Protein AF-A0A3M7QAX9-F1 (afdb_monomer)

Radius of gyration: 22.6 Å; Cα contacts (8 Å, |Δi|>4): 67; chains: 1; bounding box: 69×32×38 Å

Mean predicted aligned error: 15.43 Å

Structure (mmCIF, N/CA/C/O backbone):
data_AF-A0A3M7QAX9-F1
#
_entry.id   AF-A0A3M7QAX9-F1
#
loop_
_atom_site.group_PDB
_atom_site.id
_atom_site.type_symbol
_atom_site.label_atom_id
_atom_site.label_alt_id
_atom_site.label_comp_id
_atom_site.label_asym_id
_atom_site.label_entity_id
_atom_site.label_seq_id
_atom_site.pdbx_PDB_ins_code
_atom_site.Cartn_x
_atom_site.Cartn_y
_atom_site.Cartn_z
_atom_site.occupancy
_atom_site.B_iso_or_equiv
_atom_site.auth_seq_id
_atom_site.auth_comp_id
_atom_site.auth_asym_id
_atom_site.auth_atom_id
_atom_site.pdbx_PDB_model_num
ATOM 1 N N . MET A 1 1 ? -11.252 3.382 -19.605 1.00 33.38 1 MET A N 1
ATOM 2 C CA . MET A 1 1 ? -11.171 3.122 -18.150 1.00 33.38 1 MET A CA 1
ATOM 3 C C . MET A 1 1 ? -10.195 4.119 -17.546 1.00 33.38 1 MET A C 1
ATOM 5 O O . MET A 1 1 ? -9.061 4.135 -18.009 1.00 33.38 1 MET A O 1
ATOM 9 N N . PRO A 1 2 ? -10.598 4.976 -16.593 1.00 27.67 2 PRO A N 1
ATOM 10 C CA . PRO A 1 2 ? -9.647 5.837 -15.905 1.00 27.67 2 PRO A CA 1
ATOM 11 C C . PRO A 1 2 ? -8.767 4.979 -14.992 1.00 27.67 2 PRO A C 1
ATOM 13 O O . PRO A 1 2 ? -9.261 4.243 -14.140 1.00 27.67 2 PRO A O 1
ATOM 16 N N . ILE A 1 3 ? -7.462 5.052 -15.219 1.00 36.66 3 ILE A N 1
ATOM 17 C CA . ILE A 1 3 ? -6.449 4.387 -14.409 1.00 36.66 3 ILE A CA 1
ATOM 18 C C . ILE A 1 3 ? -6.124 5.318 -13.244 1.00 36.66 3 ILE A C 1
ATOM 20 O O . ILE A 1 3 ? -5.761 6.474 -13.451 1.00 36.66 3 ILE A O 1
ATOM 24 N N . ILE A 1 4 ? -6.277 4.826 -12.019 1.00 38.34 4 ILE A N 1
ATOM 25 C CA . ILE A 1 4 ? -5.957 5.583 -10.814 1.00 38.34 4 ILE A CA 1
ATOM 26 C C . ILE A 1 4 ? -4.721 4.955 -10.184 1.00 38.34 4 ILE A C 1
ATOM 28 O O . ILE A 1 4 ? -4.756 3.807 -9.749 1.00 38.34 4 ILE A O 1
ATOM 32 N N . ASN A 1 5 ? -3.648 5.741 -10.113 1.00 36.94 5 ASN A N 1
ATOM 33 C CA . ASN A 1 5 ? -2.417 5.350 -9.441 1.00 36.94 5 ASN A CA 1
ATOM 34 C C . ASN A 1 5 ? -2.560 5.582 -7.938 1.00 36.94 5 ASN A C 1
ATOM 36 O O . ASN A 1 5 ? -2.631 6.729 -7.489 1.00 36.94 5 ASN A O 1
ATOM 40 N N . PHE A 1 6 ? -2.553 4.506 -7.157 1.00 43.88 6 PHE A N 1
ATOM 41 C CA . PHE A 1 6 ? -2.341 4.597 -5.719 1.00 43.88 6 PHE A CA 1
ATOM 42 C C . PHE A 1 6 ? -0.832 4.584 -5.465 1.00 43.88 6 PHE A C 1
ATOM 44 O O . PHE A 1 6 ? -0.158 3.591 -5.734 1.00 43.88 6 PHE A O 1
ATOM 51 N N . LEU A 1 7 ? -0.298 5.708 -4.982 1.00 41.31 7 LEU A N 1
ATOM 52 C CA . LEU A 1 7 ? 1.079 5.791 -4.500 1.00 41.31 7 LEU A CA 1
ATOM 53 C C . LEU A 1 7 ? 1.072 5.417 -3.018 1.00 41.31 7 LEU A C 1
ATOM 55 O O . LEU A 1 7 ? 0.764 6.249 -2.167 1.00 41.31 7 LEU A O 1
ATOM 59 N N . ALA A 1 8 ? 1.374 4.158 -2.710 1.00 41.25 8 ALA A N 1
ATOM 60 C CA . ALA A 1 8 ? 1.679 3.767 -1.343 1.00 41.25 8 ALA A CA 1
ATOM 61 C C . ALA A 1 8 ? 3.080 4.296 -0.998 1.00 41.25 8 ALA A C 1
ATOM 63 O O . ALA A 1 8 ? 4.049 4.002 -1.700 1.00 41.25 8 ALA A O 1
ATOM 64 N N . HIS A 1 9 ? 3.185 5.105 0.058 1.00 40.00 9 HIS A N 1
ATOM 65 C CA . HIS A 1 9 ? 4.439 5.704 0.517 1.00 40.00 9 HIS A CA 1
ATOM 66 C C . HIS A 1 9 ? 5.297 4.635 1.224 1.00 40.00 9 HIS A C 1
ATOM 68 O O . HIS A 1 9 ? 5.437 4.637 2.441 1.00 40.00 9 HIS A O 1
ATOM 74 N N . ASN A 1 10 ? 5.831 3.678 0.467 1.00 44.81 10 ASN A N 1
ATOM 75 C CA . ASN A 1 10 ? 6.829 2.729 0.959 1.00 44.81 10 ASN A CA 1
ATOM 76 C C . ASN A 1 10 ? 8.229 3.245 0.609 1.00 44.81 10 ASN A C 1
ATOM 78 O O . ASN A 1 10 ? 8.405 3.881 -0.433 1.00 44.81 10 ASN A O 1
ATOM 82 N N . SER A 1 11 ? 9.218 2.991 1.469 1.00 44.06 11 SER A N 1
ATOM 83 C CA . SER A 1 11 ? 10.608 3.347 1.180 1.00 44.06 11 SER A CA 1
ATOM 84 C C . SER A 1 11 ? 11.073 2.658 -0.109 1.00 44.06 11 SER A C 1
ATOM 86 O O . SER A 1 11 ? 10.811 1.474 -0.332 1.00 44.06 11 SER A O 1
ATOM 88 N N . SER A 1 12 ? 11.747 3.421 -0.973 1.00 47.62 12 SER A N 1
ATOM 89 C CA . SER A 1 12 ? 12.282 2.992 -2.277 1.00 47.62 12 SER A CA 1
ATOM 90 C C . SER A 1 12 ? 13.109 1.709 -2.209 1.00 47.62 12 SER A C 1
ATOM 92 O O . SER A 1 12 ? 13.138 0.931 -3.162 1.00 47.62 12 SER A O 1
ATOM 94 N N . ASP A 1 13 ? 13.742 1.478 -1.063 1.00 46.88 13 ASP A N 1
ATOM 95 C CA . ASP A 1 13 ? 14.743 0.434 -0.864 1.00 46.88 13 ASP A CA 1
ATOM 96 C C . ASP A 1 13 ? 14.137 -0.975 -0.857 1.00 46.88 13 ASP A C 1
ATOM 98 O O . ASP A 1 13 ? 14.842 -1.954 -1.084 1.00 46.88 13 ASP A O 1
ATOM 102 N N . GLN A 1 14 ? 12.820 -1.099 -0.663 1.00 51.69 14 GLN A N 1
ATOM 103 C CA . GLN A 1 14 ? 12.137 -2.396 -0.659 1.00 51.69 14 GLN A CA 1
ATOM 104 C C . GLN A 1 14 ? 11.798 -2.926 -2.063 1.00 51.69 14 GLN A C 1
ATOM 106 O O . GLN A 1 14 ? 11.466 -4.101 -2.196 1.00 51.69 14 GLN A O 1
ATOM 111 N N . PHE A 1 15 ? 11.875 -2.096 -3.111 1.00 49.41 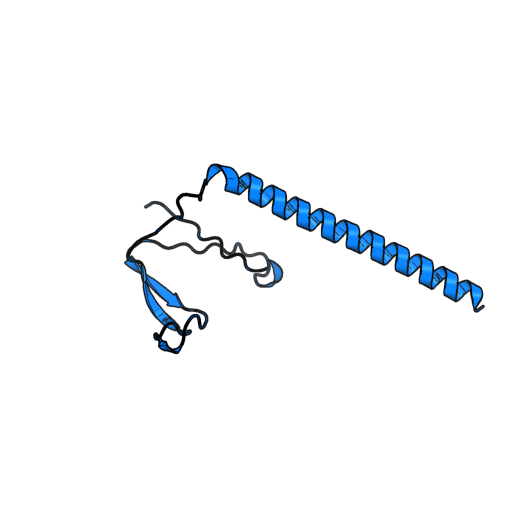15 PHE A N 1
ATOM 112 C CA . PHE A 1 15 ? 11.347 -2.437 -4.444 1.00 49.41 15 PHE A CA 1
ATOM 113 C C . PHE A 1 15 ? 12.409 -2.595 -5.541 1.00 49.41 15 PHE A C 1
ATOM 115 O O . PHE A 1 15 ? 12.045 -2.764 -6.703 1.00 49.41 15 PHE A O 1
ATOM 122 N N . ALA A 1 16 ? 13.705 -2.565 -5.200 1.00 49.97 16 ALA A N 1
ATOM 123 C CA . ALA A 1 16 ? 14.815 -2.860 -6.121 1.00 49.97 16 ALA A CA 1
ATOM 124 C C . ALA A 1 16 ? 14.734 -2.139 -7.492 1.00 49.97 16 ALA A C 1
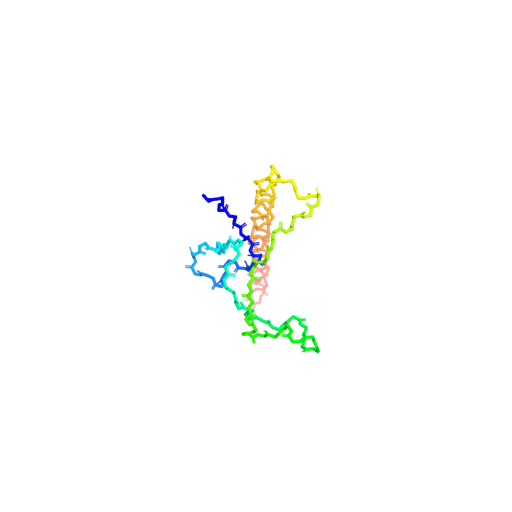ATOM 126 O O . ALA A 1 16 ? 15.093 -2.702 -8.524 1.00 49.97 16 ALA A O 1
ATOM 127 N N . GLY A 1 17 ? 14.239 -0.895 -7.519 1.00 46.12 17 GLY A N 1
ATOM 128 C CA . GLY A 1 17 ? 14.115 -0.096 -8.747 1.00 46.12 17 GLY A CA 1
ATOM 129 C C . GLY A 1 17 ? 12.796 -0.245 -9.521 1.00 46.12 17 GLY A C 1
ATOM 130 O O . GLY A 1 17 ? 12.654 0.361 -10.581 1.00 46.12 17 GLY A O 1
ATOM 131 N N . LEU A 1 18 ? 11.809 -0.991 -9.012 1.00 48.44 18 LEU A N 1
ATOM 132 C CA . LEU A 1 18 ? 10.464 -1.060 -9.596 1.00 48.44 18 LEU A CA 1
ATOM 133 C C . LEU A 1 18 ? 9.568 0.079 -9.088 1.00 48.44 18 LEU A C 1
ATOM 135 O O . LEU A 1 18 ? 9.581 0.431 -7.907 1.00 48.44 18 LEU A O 1
ATOM 139 N N . SER A 1 19 ? 8.743 0.650 -9.973 1.00 52.88 19 SER A N 1
ATOM 140 C CA . SER A 1 19 ? 7.769 1.668 -9.572 1.00 52.88 19 SER A CA 1
ATOM 141 C C . SER A 1 19 ? 6.670 1.034 -8.717 1.00 52.88 19 SER A C 1
ATOM 143 O O . SER A 1 19 ? 5.916 0.197 -9.214 1.00 52.88 19 SER A O 1
ATOM 145 N N . ASN A 1 20 ? 6.535 1.467 -7.461 1.00 60.44 20 ASN A N 1
ATOM 146 C CA . ASN A 1 20 ? 5.461 1.033 -6.566 1.00 60.44 20 ASN A CA 1
ATOM 147 C C . ASN A 1 20 ? 4.129 1.707 -6.939 1.00 60.44 20 ASN A C 1
ATOM 149 O O . ASN A 1 20 ? 3.653 2.622 -6.266 1.00 60.44 20 ASN A O 1
ATOM 153 N N . SER A 1 21 ? 3.578 1.308 -8.083 1.00 63.69 21 SER A N 1
ATOM 154 C CA . SER A 1 21 ? 2.282 1.769 -8.568 1.00 63.69 21 SER A CA 1
ATOM 155 C C . SER A 1 21 ? 1.285 0.631 -8.447 1.00 63.69 21 SER A C 1
ATOM 157 O O . SER A 1 21 ? 1.435 -0.407 -9.089 1.00 63.69 21 SER A O 1
ATOM 159 N N . VAL A 1 22 ? 0.254 0.835 -7.631 1.00 70.19 22 VAL A N 1
ATOM 160 C CA . VAL A 1 22 ? -0.882 -0.083 -7.563 1.00 70.19 22 VAL A CA 1
ATOM 161 C C . VAL A 1 22 ? -1.985 0.466 -8.453 1.00 70.19 22 VAL A C 1
ATOM 163 O O . VAL A 1 22 ? -2.489 1.572 -8.238 1.00 70.19 22 VAL A O 1
ATOM 166 N N . TYR A 1 23 ? -2.344 -0.326 -9.457 1.00 73.69 23 TYR A N 1
ATOM 167 C CA . TYR A 1 23 ? -3.446 -0.052 -10.365 1.00 73.69 23 TYR A CA 1
ATOM 168 C C . TYR A 1 23 ? -4.669 -0.838 -9.917 1.00 73.69 23 TYR A C 1
ATOM 170 O O . TYR A 1 23 ? -4.624 -2.066 -9.826 1.00 73.69 23 TYR A O 1
ATOM 178 N N . CYS A 1 24 ? -5.776 -0.152 -9.656 1.00 77.44 24 CYS A N 1
ATOM 179 C CA . CYS A 1 24 ? -7.034 -0.823 -9.364 1.00 77.44 24 CYS A CA 1
ATOM 180 C C . CYS A 1 24 ? -8.237 -0.028 -9.875 1.00 77.44 24 CYS A C 1
ATOM 182 O O . CYS A 1 24 ? -8.156 1.170 -10.155 1.00 77.44 24 CYS A O 1
ATOM 184 N N . SER A 1 25 ? -9.355 -0.731 -10.032 1.00 81.81 25 SER A N 1
ATOM 185 C CA . SER A 1 25 ? -10.620 -0.179 -10.504 1.00 81.81 25 SER A CA 1
ATOM 186 C C . SER A 1 25 ? -11.761 -0.591 -9.583 1.00 81.81 25 SER A C 1
ATOM 188 O O . SER A 1 25 ? -11.654 -1.557 -8.825 1.00 81.81 25 SER A O 1
ATOM 190 N N . ILE A 1 26 ? -12.887 0.112 -9.683 1.00 88.12 26 ILE A N 1
ATOM 191 C CA . ILE A 1 26 ? -14.134 -0.334 -9.058 1.00 88.12 26 ILE A CA 1
ATOM 192 C C . ILE A 1 26 ? -14.440 -1.760 -9.547 1.00 88.12 26 ILE A C 1
ATOM 194 O O . ILE A 1 26 ? -14.239 -2.084 -10.717 1.00 88.12 26 ILE A O 1
ATOM 198 N N . ASN A 1 27 ? -14.889 -2.612 -8.629 1.00 90.94 27 ASN A N 1
ATOM 199 C CA . ASN A 1 27 ? -15.118 -4.049 -8.783 1.00 90.94 27 ASN A CA 1
ATOM 200 C C . ASN A 1 27 ? -13.864 -4.936 -8.898 1.00 90.94 27 ASN A C 1
ATOM 202 O O . ASN A 1 27 ? -13.999 -6.149 -9.067 1.00 90.94 27 ASN A O 1
ATOM 206 N N . SER A 1 28 ? -12.648 -4.398 -8.747 1.00 89.94 28 SER A N 1
ATOM 207 C CA . SER A 1 28 ? -11.450 -5.238 -8.618 1.00 89.94 28 SER A CA 1
ATOM 208 C C . SER A 1 28 ? -11.475 -6.033 -7.310 1.00 89.94 28 SER A C 1
ATOM 210 O O . SER A 1 28 ? -11.782 -5.486 -6.246 1.00 89.94 28 SER A O 1
ATOM 212 N N . LYS A 1 29 ? -11.111 -7.319 -7.385 1.00 91.50 29 LYS A N 1
ATOM 213 C CA . LYS A 1 29 ? -10.845 -8.154 -6.207 1.00 91.50 29 LYS A CA 1
ATOM 214 C C . LYS A 1 29 ? -9.473 -7.807 -5.636 1.00 91.50 29 LYS A C 1
ATOM 216 O O . LYS A 1 29 ? -8.508 -7.706 -6.390 1.00 91.50 29 LYS A O 1
ATOM 221 N N . ILE A 1 30 ? -9.392 -7.650 -4.322 1.00 87.25 30 ILE A N 1
ATOM 222 C CA . ILE A 1 30 ? -8.163 -7.300 -3.604 1.00 87.25 30 ILE A CA 1
ATOM 223 C C . ILE A 1 30 ? -8.000 -8.171 -2.362 1.00 87.25 30 ILE A C 1
ATOM 225 O O . ILE A 1 30 ? -8.977 -8.733 -1.867 1.00 87.25 30 ILE A O 1
ATOM 229 N N . HIS A 1 31 ? -6.775 -8.239 -1.848 1.00 89.81 31 HIS A N 1
ATOM 230 C CA . HIS A 1 31 ? -6.468 -8.816 -0.544 1.00 89.81 31 HIS A CA 1
ATOM 231 C C . HIS A 1 31 ? -5.644 -7.816 0.264 1.00 89.81 31 HIS A C 1
ATOM 233 O O . HIS A 1 31 ? -4.798 -7.117 -0.298 1.00 89.81 31 HIS A O 1
ATOM 239 N N . LEU A 1 32 ? -5.880 -7.755 1.572 1.00 84.12 32 LEU A N 1
ATOM 240 C CA . LEU A 1 32 ? -4.999 -7.029 2.482 1.00 84.12 32 LEU A CA 1
ATOM 241 C C . LEU A 1 32 ? -3.653 -7.750 2.580 1.00 84.12 32 LEU A C 1
ATOM 243 O O . LEU A 1 32 ? -3.610 -8.972 2.669 1.00 84.12 32 LEU A O 1
ATOM 247 N N . THR A 1 33 ? -2.554 -7.003 2.602 1.00 86.81 33 THR A N 1
ATOM 248 C CA . THR A 1 33 ? -1.199 -7.559 2.768 1.00 86.81 33 THR A CA 1
ATOM 249 C C . THR A 1 33 ? -0.667 -7.411 4.193 1.00 86.81 33 THR A C 1
ATOM 251 O O . THR A 1 33 ? 0.411 -7.908 4.512 1.00 86.81 33 THR A O 1
ATOM 254 N N . SER A 1 34 ? -1.415 -6.741 5.071 1.00 76.00 34 SER A N 1
ATOM 255 C CA . SER A 1 34 ? -1.048 -6.491 6.463 1.00 76.00 34 SER A CA 1
ATOM 256 C C . SER A 1 34 ? -2.280 -6.442 7.367 1.00 76.00 34 SER A C 1
ATOM 258 O O . SER A 1 34 ? -3.411 -6.278 6.906 1.00 76.00 34 SER A O 1
ATOM 260 N N . ASN A 1 35 ? -2.057 -6.612 8.671 1.00 81.62 35 ASN A N 1
ATOM 261 C CA . ASN A 1 35 ? -3.103 -6.462 9.678 1.00 81.62 35 ASN A CA 1
ATOM 262 C C . ASN A 1 35 ? -3.347 -4.975 9.942 1.00 81.62 35 ASN A C 1
ATOM 264 O O . ASN A 1 35 ? -2.412 -4.256 10.288 1.00 81.62 35 ASN A O 1
ATOM 268 N N . ILE A 1 36 ? -4.601 -4.5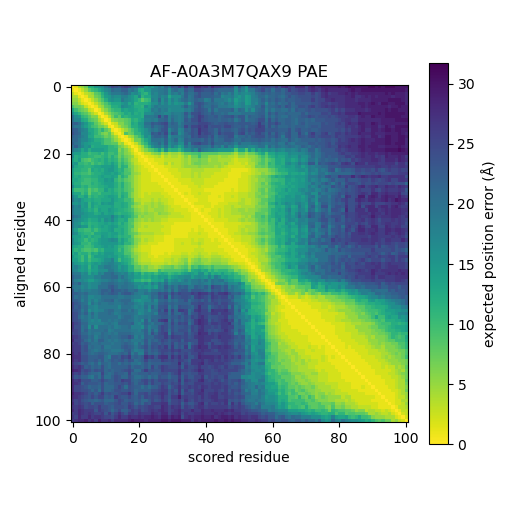43 9.821 1.00 89.12 36 ILE A N 1
ATOM 269 C CA . ILE A 1 36 ? -5.015 -3.163 10.104 1.00 89.12 36 ILE A CA 1
ATOM 270 C C . ILE A 1 36 ? -5.836 -3.135 11.392 1.00 89.12 36 ILE A C 1
ATOM 272 O O . ILE A 1 36 ? -5.563 -2.341 12.286 1.00 89.12 36 ILE A O 1
ATOM 276 N N . TRP A 1 37 ? -6.825 -4.028 11.500 1.00 89.56 37 TRP A N 1
ATOM 277 C CA . TRP A 1 37 ? -7.705 -4.111 12.660 1.00 89.56 37 TRP A CA 1
ATOM 278 C C . TRP A 1 37 ? -8.234 -5.539 12.827 1.00 89.56 37 TRP A C 1
ATOM 280 O O . TRP A 1 37 ? -9.189 -5.971 12.185 1.00 89.56 37 TRP A O 1
ATOM 290 N N . THR A 1 38 ? -7.598 -6.294 13.718 1.00 88.56 38 THR A N 1
ATOM 291 C CA . THR A 1 38 ? -7.869 -7.725 13.923 1.00 88.56 38 THR A CA 1
ATOM 292 C C . THR A 1 38 ? -9.278 -8.011 14.429 1.00 88.56 38 THR A C 1
ATOM 294 O O . THR A 1 38 ? -9.926 -8.918 13.917 1.00 88.56 38 THR A O 1
ATOM 297 N N . SER A 1 39 ? -9.792 -7.234 15.386 1.00 94.81 39 SER A N 1
ATOM 298 C CA . SER A 1 39 ? -11.113 -7.495 15.980 1.00 94.81 39 SER A CA 1
ATOM 299 C C . SER A 1 39 ? -12.288 -7.293 15.015 1.00 94.81 39 SER A C 1
ATOM 301 O O . SER A 1 39 ? -13.373 -7.796 15.282 1.00 94.81 39 SER A O 1
ATOM 303 N N . THR A 1 40 ? -12.094 -6.569 13.909 1.00 90.25 40 THR A N 1
ATOM 304 C CA . THR A 1 40 ? -13.115 -6.361 12.866 1.00 90.25 40 THR A CA 1
ATOM 305 C C . THR A 1 40 ? -12.918 -7.269 11.649 1.00 90.25 40 THR A C 1
ATOM 307 O O . THR A 1 40 ? -13.697 -7.201 10.702 1.00 90.25 40 THR A O 1
ATOM 310 N N . GLY A 1 41 ? -11.890 -8.125 11.661 1.00 90.38 41 GLY A N 1
ATOM 311 C CA . GLY A 1 41 ? -11.560 -9.016 10.546 1.00 90.38 41 GLY A CA 1
ATOM 312 C C . GLY A 1 41 ? -10.732 -8.367 9.432 1.00 90.38 41 GLY A C 1
ATOM 313 O O . GLY A 1 41 ? -10.518 -8.992 8.395 1.00 90.38 41 GLY A O 1
ATOM 314 N N . LEU A 1 42 ? -10.215 -7.148 9.632 1.00 90.56 42 LEU A N 1
ATOM 315 C CA . LEU A 1 42 ? -9.289 -6.487 8.703 1.00 90.56 42 LEU A CA 1
ATOM 316 C C . LEU A 1 42 ? -7.853 -6.981 8.939 1.00 90.56 42 LEU A C 1
ATOM 318 O O . LEU A 1 42 ? -6.988 -6.262 9.455 1.00 90.56 42 LEU A O 1
ATOM 322 N N . VAL A 1 43 ? -7.633 -8.247 8.591 1.00 90.75 43 VAL A N 1
ATOM 323 C CA . VAL A 1 43 ? -6.375 -8.987 8.763 1.00 90.75 43 VAL A CA 1
ATOM 324 C C . VAL A 1 43 ? -5.683 -9.250 7.427 1.00 90.75 43 VAL A C 1
ATOM 326 O O . VAL A 1 43 ? -6.303 -9.189 6.367 1.00 90.75 43 VAL A O 1
ATOM 329 N N . ASN A 1 44 ? -4.391 -9.569 7.473 1.00 89.06 44 ASN A N 1
ATOM 330 C CA . ASN A 1 44 ? -3.621 -9.996 6.311 1.00 89.06 44 ASN A CA 1
ATOM 331 C C . ASN A 1 44 ? -4.345 -11.152 5.597 1.00 89.06 44 ASN A C 1
ATOM 333 O O . ASN A 1 44 ? -4.853 -12.073 6.233 1.00 89.06 44 ASN A O 1
ATOM 337 N N . SER A 1 45 ? -4.380 -11.083 4.269 1.00 89.81 45 SER A N 1
ATOM 338 C CA . SER A 1 45 ? -5.065 -11.995 3.355 1.00 89.81 45 SER A CA 1
ATOM 339 C C . SER A 1 45 ? -6.594 -11.941 3.401 1.00 89.81 45 SER A C 1
ATOM 341 O O . SER A 1 45 ? -7.240 -12.686 2.664 1.00 89.81 45 SER A O 1
ATOM 343 N N . ALA A 1 46 ? -7.202 -11.030 4.172 1.00 90.44 46 ALA A N 1
ATOM 344 C CA . ALA A 1 46 ? -8.634 -10.769 4.061 1.00 90.44 46 ALA A CA 1
ATOM 345 C C . ALA A 1 46 ? -8.963 -10.243 2.654 1.00 90.44 46 ALA A C 1
ATOM 347 O O . ALA A 1 46 ? -8.384 -9.255 2.190 1.00 90.44 46 ALA A O 1
ATOM 348 N N . GLY A 1 47 ? -9.871 -10.937 1.967 1.00 91.44 47 GLY A N 1
ATOM 349 C CA . GLY A 1 47 ? -10.301 -10.613 0.610 1.00 91.44 47 GLY A CA 1
ATOM 350 C C . GLY A 1 47 ? -11.432 -9.587 0.579 1.00 91.44 47 GLY A C 1
ATOM 351 O O . GLY A 1 47 ? -12.276 -9.538 1.471 1.00 91.44 47 GLY A O 1
ATOM 352 N N . GLY A 1 48 ? -11.483 -8.785 -0.482 1.00 92.38 48 GLY A N 1
ATOM 353 C CA . GLY A 1 48 ? -12.508 -7.763 -0.669 1.00 92.38 48 GLY A CA 1
ATOM 354 C C . GLY A 1 48 ? -12.714 -7.380 -2.130 1.00 92.38 48 GLY A C 1
ATOM 355 O O . GLY A 1 48 ? -12.008 -7.834 -3.030 1.00 92.38 48 GLY A O 1
ATOM 356 N N . THR A 1 49 ? -13.71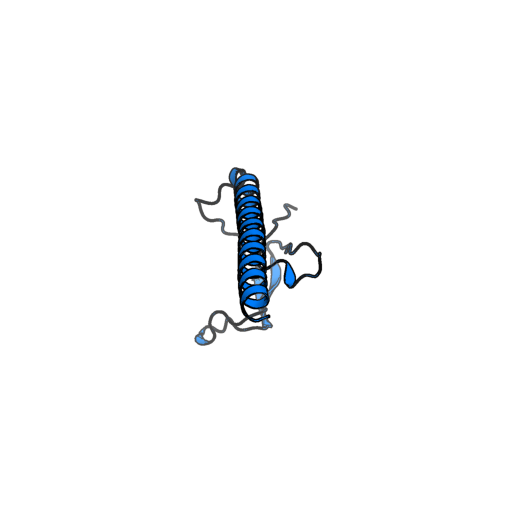5 -6.538 -2.375 1.00 93.62 49 THR A N 1
ATOM 357 C CA . THR A 1 49 ? -13.984 -5.947 -3.692 1.00 93.62 49 THR A CA 1
ATOM 358 C C . THR A 1 49 ? -14.064 -4.438 -3.548 1.00 93.62 49 THR A C 1
ATOM 360 O O . THR A 1 49 ? -14.770 -3.944 -2.670 1.00 93.62 49 THR A O 1
ATOM 363 N N . ILE A 1 50 ? -13.369 -3.708 -4.417 1.00 89.31 50 ILE A N 1
ATOM 364 C CA . ILE A 1 50 ? -13.418 -2.243 -4.425 1.00 89.31 50 ILE A CA 1
ATOM 365 C C . ILE A 1 50 ? -14.823 -1.797 -4.827 1.00 89.31 50 ILE A C 1
ATOM 367 O O . ILE A 1 50 ? -15.287 -2.126 -5.917 1.00 89.31 50 ILE A O 1
ATOM 371 N N . LYS A 1 51 ? -15.502 -1.055 -3.951 1.00 90.56 51 LYS A N 1
ATOM 372 C CA . LYS A 1 51 ? -16.857 -0.541 -4.206 1.00 90.56 51 LYS A CA 1
ATOM 373 C C . LYS A 1 51 ? -16.863 0.871 -4.763 1.00 90.56 51 LYS A C 1
ATOM 375 O O . LYS A 1 51 ? -17.652 1.156 -5.653 1.00 90.56 51 LYS A O 1
ATOM 380 N N . ASP A 1 52 ? -15.975 1.715 -4.264 1.00 85.75 52 ASP A N 1
ATOM 381 C CA . ASP A 1 52 ? -15.862 3.102 -4.687 1.00 85.75 52 ASP A CA 1
ATOM 382 C C . ASP A 1 52 ? -14.445 3.617 -4.408 1.00 85.75 52 ASP A C 1
ATOM 384 O O . ASP A 1 52 ? -13.678 2.984 -3.672 1.00 85.75 52 ASP A O 1
ATOM 388 N N . LYS A 1 53 ? -14.098 4.764 -4.989 1.00 80.69 53 LYS A N 1
ATOM 389 C CA . LYS A 1 53 ? -12.876 5.497 -4.682 1.00 80.69 53 LYS A CA 1
ATOM 390 C C . LYS A 1 53 ? -13.228 6.860 -4.102 1.00 80.69 53 LYS A C 1
ATOM 392 O O . LYS A 1 53 ? -13.539 7.801 -4.827 1.00 80.69 53 LYS A O 1
ATOM 397 N N . ILE A 1 54 ? -13.040 6.973 -2.796 1.00 79.94 54 ILE A N 1
ATOM 398 C CA . ILE A 1 54 ? -13.213 8.223 -2.068 1.00 79.94 54 ILE A CA 1
ATOM 399 C C . ILE A 1 54 ? -11.877 8.966 -2.063 1.00 79.94 54 ILE A C 1
ATOM 401 O O . ILE A 1 54 ? -10.822 8.387 -1.792 1.00 79.94 54 ILE A O 1
ATOM 405 N N . VAL A 1 55 ? -11.920 10.248 -2.402 1.00 75.12 55 VAL A N 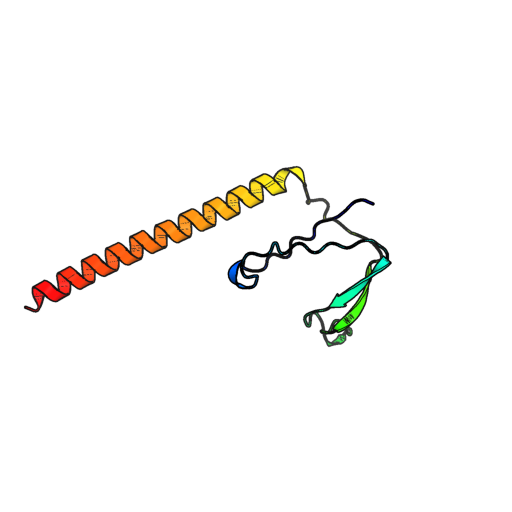1
ATOM 406 C CA . VAL A 1 55 ? -10.768 11.149 -2.415 1.00 75.12 55 VAL A CA 1
ATOM 407 C C . VAL A 1 55 ? -11.077 12.277 -1.437 1.00 75.12 55 VAL A C 1
ATOM 409 O O . VAL A 1 55 ? -12.170 12.829 -1.491 1.00 75.12 55 VAL A O 1
ATOM 412 N N . SER A 1 56 ? -10.144 12.581 -0.527 1.00 72.75 56 SER A N 1
ATOM 413 C CA . SER A 1 56 ? -10.310 13.698 0.414 1.00 72.75 56 SER A CA 1
ATOM 414 C C . SER A 1 56 ? -10.520 15.004 -0.352 1.00 72.75 56 SER A C 1
ATOM 416 O O . SER A 1 56 ? -9.869 15.215 -1.373 1.00 72.75 56 SER A O 1
ATOM 418 N N . GLU A 1 57 ? -11.378 15.890 0.146 1.00 67.12 57 GLU A N 1
ATOM 419 C CA . GLU A 1 57 ? -11.655 17.195 -0.474 1.00 67.12 57 GLU A CA 1
ATOM 420 C C . GLU A 1 57 ? -10.389 18.065 -0.595 1.00 67.12 57 GLU A C 1
ATOM 422 O O . GLU A 1 57 ? -10.244 18.838 -1.542 1.00 67.12 57 GLU A O 1
ATOM 427 N N . ASP A 1 58 ? -9.413 17.858 0.293 1.00 65.88 58 ASP A N 1
ATOM 428 C CA . ASP A 1 58 ? -8.112 18.536 0.262 1.00 65.88 58 ASP A CA 1
ATOM 429 C C . ASP A 1 58 ? -7.141 17.973 -0.792 1.00 65.88 58 ASP A C 1
ATOM 431 O O . ASP A 1 58 ? -6.045 18.507 -1.001 1.00 65.88 58 ASP A O 1
ATOM 435 N N . TYR A 1 59 ? -7.497 16.875 -1.465 1.00 59.50 59 TYR A N 1
ATOM 436 C CA . TYR A 1 59 ? -6.649 16.261 -2.479 1.00 59.50 59 TYR A CA 1
ATOM 437 C C . TYR A 1 59 ? -6.677 17.085 -3.768 1.00 59.50 59 TYR A C 1
ATOM 439 O O . TYR A 1 59 ? -7.531 16.915 -4.639 1.00 59.50 59 TYR A O 1
ATOM 447 N N . LYS A 1 60 ? -5.683 17.962 -3.912 1.00 61.97 60 LYS A N 1
ATOM 448 C CA . LYS A 1 60 ? -5.454 18.736 -5.133 1.00 61.97 60 LYS A CA 1
ATOM 449 C C . LYS A 1 60 ? -4.418 18.022 -6.015 1.00 61.97 60 LYS A C 1
ATOM 451 O O . LYS A 1 60 ? -3.223 18.091 -5.710 1.00 61.97 60 LYS A O 1
ATOM 456 N N . PRO A 1 61 ? -4.822 17.343 -7.109 1.00 59.47 61 PRO A N 1
ATOM 457 C CA . PRO A 1 61 ? -3.901 16.588 -7.968 1.00 59.47 61 PRO A CA 1
ATOM 458 C C . PRO A 1 61 ? -2.795 17.465 -8.579 1.00 59.47 61 PRO A C 1
ATOM 460 O O . PRO A 1 61 ? -1.684 16.993 -8.812 1.00 59.47 61 PRO A O 1
ATOM 463 N N . GLU A 1 62 ? -3.071 18.758 -8.747 1.00 61.47 62 GLU A N 1
ATOM 464 C CA . GLU A 1 62 ? -2.153 19.790 -9.246 1.00 61.47 62 GLU A CA 1
ATOM 465 C C . GLU A 1 62 ? -0.878 19.938 -8.395 1.00 61.47 62 GLU A C 1
ATOM 467 O O . GLU A 1 62 ? 0.182 20.291 -8.906 1.00 61.47 62 GLU A O 1
ATOM 472 N N . PHE A 1 63 ? -0.938 19.594 -7.105 1.00 61.00 63 PHE A N 1
ATOM 473 C CA . PHE A 1 63 ? 0.194 19.720 -6.182 1.00 61.00 63 PHE A CA 1
ATOM 474 C C . PHE A 1 63 ? 1.010 18.434 -6.041 1.00 61.00 63 PHE A C 1
ATOM 476 O O . PHE A 1 63 ? 2.030 18.427 -5.354 1.00 61.00 63 PHE A O 1
ATOM 483 N N . GLN A 1 64 ? 0.630 17.346 -6.717 1.00 64.88 64 GLN A N 1
ATOM 484 C CA . GLN A 1 64 ? 1.356 16.080 -6.617 1.00 64.88 64 GLN A CA 1
ATOM 485 C C . GLN A 1 64 ? 2.780 16.183 -7.188 1.00 64.88 64 GLN A C 1
ATOM 487 O O . GLN A 1 64 ? 3.708 15.588 -6.640 1.00 64.88 64 GLN A O 1
ATOM 492 N N . ALA A 1 65 ? 2.970 16.953 -8.264 1.00 67.00 65 ALA A N 1
ATOM 493 C CA . ALA A 1 65 ? 4.292 17.214 -8.834 1.00 67.00 65 ALA A CA 1
ATOM 494 C C . ALA A 1 65 ? 5.163 18.056 -7.887 1.00 67.00 65 ALA A C 1
ATOM 496 O O . ALA A 1 65 ? 6.330 17.728 -7.674 1.00 67.00 65 ALA A O 1
ATOM 497 N N . LEU A 1 66 ? 4.578 19.082 -7.261 1.00 68.69 66 LEU A N 1
ATOM 498 C CA . LEU A 1 66 ? 5.273 19.932 -6.295 1.00 68.69 66 LEU A CA 1
ATOM 499 C C . LEU A 1 66 ? 5.654 19.149 -5.032 1.00 68.69 66 LEU A C 1
ATOM 501 O O . LEU A 1 66 ? 6.789 19.233 -4.579 1.00 68.69 66 LEU A O 1
ATOM 505 N N . GLN A 1 67 ? 4.752 18.311 -4.515 1.00 69.38 67 GLN A N 1
ATOM 506 C CA . GLN A 1 67 ? 5.029 17.457 -3.359 1.00 69.38 67 GLN A CA 1
ATOM 507 C C . GLN A 1 67 ? 6.166 16.466 -3.645 1.00 69.38 67 GLN A C 1
ATOM 509 O O . GLN A 1 67 ? 7.038 16.266 -2.800 1.00 69.38 67 GLN A O 1
ATOM 514 N N . LYS A 1 68 ? 6.198 15.874 -4.848 1.00 72.19 68 LYS A N 1
ATOM 515 C CA . LYS A 1 68 ? 7.306 15.009 -5.283 1.00 72.19 68 LYS A CA 1
ATOM 516 C C . LYS A 1 68 ? 8.629 15.772 -5.341 1.00 72.19 68 LYS A C 1
ATOM 518 O O . LYS A 1 68 ? 9.633 15.251 -4.862 1.00 72.19 68 LYS A O 1
ATOM 523 N N . LEU A 1 69 ? 8.626 16.994 -5.878 1.00 74.00 69 LEU A N 1
ATOM 524 C CA . LEU A 1 69 ? 9.814 17.846 -5.929 1.00 74.00 69 LEU A CA 1
ATOM 525 C C . LEU A 1 69 ? 10.310 18.207 -4.521 1.00 74.00 69 LEU A C 1
ATOM 527 O O . LEU A 1 69 ? 11.500 18.078 -4.246 1.00 74.00 69 LEU A O 1
ATOM 531 N N . CYS A 1 70 ? 9.409 18.584 -3.611 1.00 74.31 70 CYS A N 1
ATOM 532 C CA . CYS A 1 70 ? 9.742 18.881 -2.217 1.00 74.31 70 CYS A CA 1
ATOM 533 C C . CYS A 1 70 ? 10.340 17.668 -1.495 1.00 74.31 70 CYS A C 1
ATOM 535 O O . CYS A 1 70 ? 11.352 17.802 -0.811 1.00 74.31 70 CYS A O 1
ATOM 537 N N . ASN A 1 71 ? 9.760 16.479 -1.675 1.00 73.94 71 ASN A N 1
ATOM 538 C CA . ASN A 1 71 ? 10.280 15.250 -1.072 1.00 73.94 71 ASN A CA 1
ATOM 539 C C . ASN A 1 71 ? 11.671 14.893 -1.624 1.00 73.94 71 ASN A C 1
ATOM 541 O O . ASN A 1 71 ? 12.552 14.495 -0.863 1.00 73.94 71 ASN A O 1
ATOM 545 N N . LEU A 1 72 ? 11.885 15.077 -2.931 1.00 81.19 72 LEU A N 1
ATOM 546 C CA . LEU A 1 72 ? 13.179 14.858 -3.575 1.00 81.19 72 LEU A CA 1
ATOM 547 C C . LEU A 1 72 ? 14.240 15.837 -3.050 1.00 81.19 72 LEU A C 1
ATOM 549 O O . LEU A 1 72 ? 15.328 15.412 -2.671 1.00 81.19 72 LEU A O 1
ATOM 553 N N . LEU A 1 73 ? 13.905 17.130 -2.963 1.00 82.38 73 LEU A N 1
ATOM 554 C CA . LEU A 1 73 ? 14.777 18.158 -2.383 1.00 82.38 73 LEU A CA 1
ATOM 555 C C . LEU A 1 73 ? 15.142 17.830 -0.932 1.00 82.38 73 LEU A C 1
ATOM 557 O O . LEU A 1 73 ? 16.306 17.934 -0.555 1.00 82.38 73 LEU A O 1
ATOM 561 N N . HIS A 1 74 ? 14.172 17.384 -0.133 1.00 83.50 74 HIS A N 1
ATOM 562 C CA . HIS A 1 74 ? 14.415 16.994 1.253 1.00 83.50 74 HIS A CA 1
ATOM 563 C C . HIS A 1 74 ? 15.396 15.814 1.343 1.00 83.50 74 HIS A C 1
ATOM 565 O O . HIS A 1 74 ? 16.315 15.847 2.161 1.00 83.50 74 HIS A O 1
ATOM 571 N N . SER A 1 75 ? 15.248 14.802 0.478 1.00 81.94 75 SER A N 1
ATOM 572 C CA . SER A 1 75 ? 16.185 13.672 0.412 1.00 81.94 75 SER A CA 1
ATOM 573 C C . SER A 1 75 ? 17.599 14.134 0.063 1.00 81.94 75 SER A C 1
ATOM 575 O O . SER A 1 75 ? 18.536 13.810 0.785 1.00 81.94 75 SER A O 1
ATOM 577 N N . PHE A 1 76 ? 17.748 14.969 -0.970 1.00 82.56 76 PHE A N 1
ATOM 578 C CA . PHE A 1 76 ? 19.054 15.500 -1.370 1.00 82.56 76 PHE A CA 1
ATOM 579 C C . PHE A 1 76 ? 19.737 16.293 -0.256 1.00 82.56 76 PHE A C 1
ATOM 581 O O . PHE A 1 76 ? 20.933 16.123 -0.027 1.00 82.56 76 PHE A O 1
ATOM 588 N N . ILE A 1 77 ? 18.987 17.142 0.452 1.00 88.69 77 ILE A N 1
ATOM 589 C CA . ILE A 1 77 ? 19.525 17.915 1.578 1.00 88.69 77 ILE A CA 1
ATOM 590 C C . ILE A 1 77 ? 20.009 16.975 2.680 1.00 88.69 77 ILE A C 1
ATOM 592 O O . ILE A 1 77 ? 21.098 17.174 3.215 1.00 88.69 77 ILE A O 1
ATOM 596 N N . LYS A 1 78 ? 19.228 15.940 3.006 1.00 82.94 78 LYS A N 1
ATOM 597 C CA . LYS A 1 78 ? 19.590 14.955 4.028 1.00 82.94 78 LYS A CA 1
ATOM 598 C C . LYS A 1 78 ? 20.873 14.205 3.660 1.00 82.94 78 LYS A C 1
ATOM 600 O O . LYS A 1 78 ? 21.764 14.090 4.502 1.00 82.94 78 LYS A O 1
ATOM 605 N N . ASP A 1 79 ? 20.979 13.741 2.419 1.00 86.69 79 ASP A N 1
ATOM 606 C CA . ASP A 1 79 ? 22.144 12.993 1.938 1.00 86.69 79 ASP A CA 1
ATOM 607 C C . ASP A 1 79 ? 23.394 13.879 1.903 1.00 86.69 79 ASP A C 1
ATOM 609 O O . ASP A 1 79 ? 24.461 13.474 2.367 1.00 86.69 79 ASP A O 1
ATOM 613 N N . PHE A 1 80 ? 23.254 15.127 1.449 1.00 88.44 80 PHE A N 1
ATOM 614 C CA . PHE A 1 80 ? 24.336 16.109 1.481 1.00 88.44 80 PHE A CA 1
ATOM 615 C C . PHE A 1 80 ? 24.817 16.375 2.914 1.00 88.44 80 PHE A C 1
ATOM 617 O O . PHE A 1 80 ? 26.018 16.343 3.186 1.00 88.44 80 PHE A O 1
ATOM 624 N N . LEU A 1 81 ? 23.885 16.570 3.854 1.00 87.62 81 LEU A N 1
ATOM 625 C CA . LEU A 1 81 ? 24.218 16.798 5.259 1.00 87.62 81 LEU A CA 1
ATOM 626 C C . LEU A 1 81 ? 24.972 15.603 5.860 1.00 87.62 81 LEU A C 1
ATOM 628 O O . LEU A 1 81 ? 25.938 15.793 6.599 1.00 87.62 81 LEU A O 1
ATOM 632 N N . MET A 1 82 ? 24.559 14.377 5.522 1.00 89.75 82 MET A N 1
ATOM 633 C CA . MET A 1 82 ? 25.222 13.151 5.968 1.00 89.75 82 MET A CA 1
ATOM 634 C C . MET A 1 82 ? 26.679 13.097 5.492 1.00 89.75 82 MET A C 1
ATOM 636 O O . MET A 1 82 ? 27.565 12.799 6.294 1.00 89.75 82 MET A O 1
ATOM 640 N N . VAL A 1 83 ? 26.943 13.429 4.225 1.00 90.38 83 VAL A N 1
ATOM 641 C CA . VAL A 1 83 ? 28.309 13.469 3.674 1.00 90.38 83 VAL A CA 1
ATOM 642 C C . VAL A 1 83 ? 29.161 14.504 4.406 1.00 90.38 83 VAL A C 1
ATOM 644 O O . VAL A 1 83 ? 30.269 14.186 4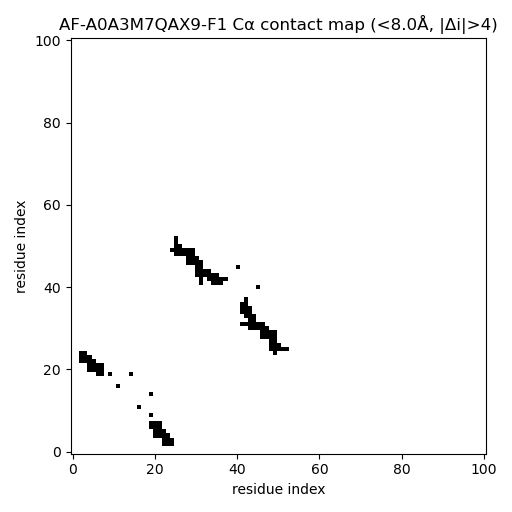.837 1.00 90.38 83 VAL A O 1
ATOM 647 N N . CYS A 1 84 ? 28.635 15.712 4.629 1.00 88.62 84 CYS A N 1
ATOM 648 C CA . 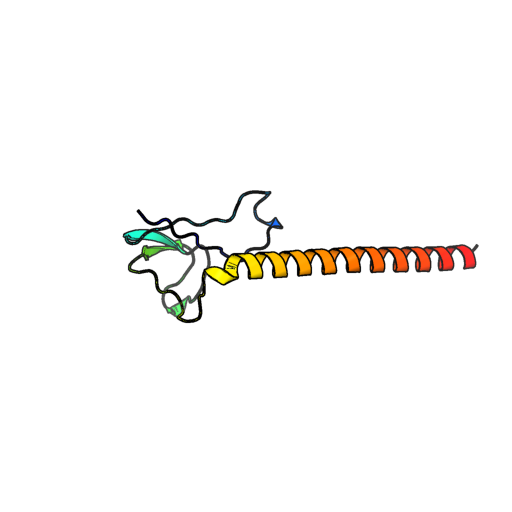CYS A 1 84 ? 29.352 16.745 5.378 1.00 88.62 84 CYS A CA 1
ATOM 649 C C . CYS A 1 84 ? 29.691 16.301 6.809 1.00 88.62 84 CYS A C 1
ATOM 651 O O . CYS A 1 84 ? 30.790 16.570 7.293 1.00 88.62 84 CYS A O 1
ATOM 653 N N . ILE A 1 85 ? 28.767 15.614 7.490 1.00 90.38 85 ILE A N 1
ATOM 654 C CA . ILE A 1 85 ? 28.995 15.082 8.840 1.00 90.38 85 ILE A CA 1
ATOM 655 C C . ILE A 1 85 ? 30.085 14.006 8.818 1.00 90.38 85 ILE A C 1
ATOM 657 O O . ILE A 1 85 ? 31.009 14.071 9.628 1.00 90.38 85 ILE A O 1
ATOM 661 N N . LEU A 1 86 ? 30.013 13.049 7.888 1.00 90.00 86 LEU A N 1
ATOM 662 C CA . LEU A 1 86 ? 31.013 11.984 7.758 1.00 90.00 86 LEU A CA 1
ATOM 663 C C . LEU A 1 86 ? 32.407 12.551 7.487 1.00 90.00 86 LEU A C 1
ATOM 665 O O . LEU A 1 86 ? 33.375 12.108 8.105 1.00 90.00 86 LEU A O 1
ATOM 669 N N . GLN A 1 87 ? 32.504 13.569 6.632 1.00 91.94 87 GLN A N 1
ATOM 670 C CA . GLN A 1 87 ? 33.768 14.234 6.342 1.00 91.94 87 GLN A CA 1
ATOM 671 C C . GLN A 1 87 ? 34.349 14.924 7.582 1.00 91.94 87 GLN A C 1
ATOM 673 O O . GLN A 1 87 ? 35.513 14.712 7.915 1.00 91.94 87 GLN A O 1
ATOM 678 N N . LYS A 1 88 ? 33.522 15.647 8.346 1.00 92.25 88 LYS A N 1
ATOM 679 C CA . LYS A 1 88 ? 33.952 16.282 9.603 1.00 92.25 88 LYS A CA 1
ATOM 680 C C . LYS A 1 88 ? 34.405 15.273 10.660 1.00 92.25 88 LYS A C 1
ATOM 682 O O . LYS A 1 88 ? 35.358 15.526 11.400 1.00 92.25 88 LYS A O 1
ATOM 687 N N . ILE A 1 89 ? 33.724 14.130 10.749 1.00 91.38 89 ILE A N 1
ATOM 688 C CA . ILE A 1 89 ? 34.108 13.039 11.652 1.00 91.38 89 ILE A CA 1
ATOM 689 C C . ILE A 1 89 ? 35.463 12.464 11.227 1.00 91.38 89 ILE A C 1
ATOM 691 O O . ILE A 1 89 ? 36.338 12.304 12.077 1.00 91.38 89 ILE A O 1
ATOM 695 N N . ALA A 1 90 ? 35.664 12.207 9.931 1.00 90.38 90 ALA A N 1
ATOM 696 C CA . ALA A 1 90 ? 36.927 11.699 9.399 1.00 90.38 90 ALA A CA 1
ATOM 697 C C . ALA A 1 90 ? 38.100 12.651 9.683 1.00 90.38 90 ALA A C 1
ATOM 699 O O . ALA A 1 90 ? 39.133 12.210 10.187 1.00 90.38 90 ALA A O 1
ATOM 700 N N . GLU A 1 91 ? 37.916 13.955 9.456 1.00 92.69 91 GLU A N 1
ATOM 701 C CA . GLU A 1 91 ? 38.907 14.991 9.783 1.00 92.69 91 GLU A CA 1
ATOM 702 C C . GLU A 1 91 ? 39.252 15.000 11.281 1.00 92.69 91 GLU A C 1
ATOM 704 O O . GLU A 1 91 ? 40.421 15.067 11.663 1.00 92.69 91 GLU A O 1
ATOM 709 N N . THR A 1 92 ? 38.241 14.865 12.145 1.00 89.12 92 THR A N 1
ATOM 710 C CA . THR A 1 92 ? 38.433 14.835 13.604 1.00 89.12 92 THR A CA 1
ATOM 711 C C . THR A 1 92 ? 39.208 13.594 14.050 1.00 89.12 92 THR A C 1
ATOM 713 O O . THR A 1 92 ? 40.100 13.698 14.894 1.00 89.12 92 THR A O 1
ATOM 716 N N . ILE A 1 93 ? 38.895 12.422 13.488 1.00 89.81 93 ILE A N 1
ATOM 717 C CA . ILE A 1 93 ? 39.601 11.166 13.782 1.00 89.81 93 ILE A CA 1
ATOM 718 C C . ILE A 1 93 ? 41.061 11.261 13.333 1.00 89.81 93 ILE A C 1
ATOM 720 O O . ILE A 1 93 ? 41.957 10.912 14.102 1.00 89.81 93 ILE A O 1
ATOM 724 N N . PHE A 1 94 ? 41.309 11.772 12.125 1.00 87.56 94 PHE A N 1
ATOM 725 C CA . PHE A 1 94 ? 42.659 11.926 11.585 1.00 87.56 94 PHE A CA 1
ATOM 726 C C . PHE A 1 94 ? 43.521 12.836 12.475 1.00 87.56 94 PHE A C 1
ATOM 728 O O . PHE A 1 94 ? 44.604 12.440 12.903 1.00 87.56 94 PHE A O 1
ATOM 735 N N . ALA A 1 95 ? 42.984 13.990 12.885 1.00 85.69 95 ALA A N 1
ATOM 736 C CA . ALA A 1 95 ? 43.670 14.912 13.790 1.00 85.69 95 ALA A CA 1
ATOM 737 C C . ALA A 1 95 ? 43.949 14.323 15.191 1.00 85.69 95 ALA A C 1
ATOM 739 O O . ALA A 1 95 ? 44.893 14.738 15.865 1.00 85.69 95 ALA A O 1
ATOM 740 N N . GLN A 1 96 ? 43.131 13.379 15.673 1.00 83.56 96 GLN A N 1
ATOM 741 C CA . GLN A 1 96 ? 43.380 12.682 16.942 1.00 83.56 96 GLN A CA 1
ATOM 742 C C . GLN A 1 96 ? 44.449 11.590 16.821 1.00 83.56 96 GLN A C 1
ATOM 744 O O . GLN A 1 96 ? 45.158 11.340 17.797 1.00 83.56 96 GLN A O 1
ATOM 749 N N . LEU A 1 97 ? 44.560 10.942 15.660 1.00 80.25 97 LEU A N 1
ATOM 750 C CA . LEU A 1 97 ? 45.579 9.926 15.392 1.00 80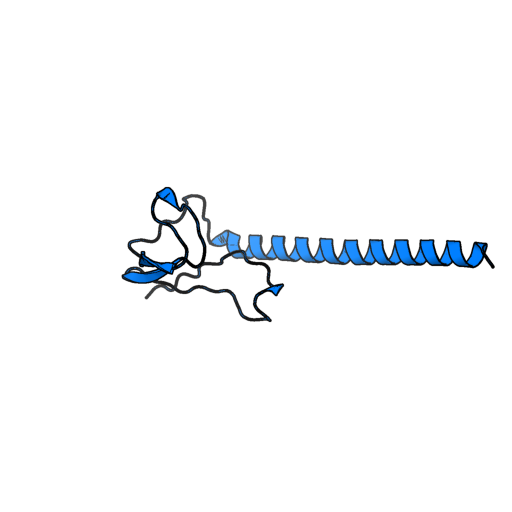.25 97 LEU A CA 1
ATOM 751 C C . LEU A 1 97 ? 46.973 10.550 15.263 1.00 80.25 97 LEU A C 1
ATOM 753 O O . LEU A 1 97 ? 47.907 10.036 15.870 1.00 80.25 97 LEU A O 1
ATOM 757 N N . GLU A 1 98 ? 47.104 11.688 14.576 1.00 77.69 98 GLU A N 1
ATOM 758 C CA . GLU A 1 98 ? 48.385 12.408 14.466 1.00 77.69 98 GLU A CA 1
ATOM 759 C C . GLU A 1 98 ? 48.913 12.911 15.815 1.00 77.69 98 GLU A C 1
ATOM 761 O O . GLU A 1 98 ? 50.116 12.973 16.016 1.00 77.69 98 GLU A O 1
ATOM 766 N N . LYS A 1 99 ? 48.033 13.227 16.773 1.00 73.88 99 LYS A N 1
ATOM 767 C CA . LYS A 1 99 ? 48.436 13.643 18.130 1.00 73.88 99 LYS A CA 1
ATOM 768 C C . LYS A 1 99 ? 48.886 12.489 19.035 1.00 73.88 99 LYS A C 1
ATOM 770 O O . LYS A 1 99 ? 49.336 12.751 20.149 1.00 73.88 99 LYS A O 1
ATOM 775 N N . LYS A 1 100 ? 48.675 11.235 18.623 1.00 63.25 100 LYS A N 1
ATOM 776 C CA . LYS A 1 100 ? 49.035 10.026 19.388 1.00 63.25 100 LYS A CA 1
ATOM 777 C C . LYS A 1 100 ? 50.307 9.335 18.876 1.00 63.25 100 LYS A C 1
ATOM 779 O O . LYS A 1 100 ? 50.732 8.373 19.515 1.00 63.25 100 LYS A O 1
ATOM 784 N N . LEU A 1 101 ? 50.864 9.795 17.755 1.00 53.84 101 LEU A N 1
ATOM 785 C CA . LEU A 1 101 ? 52.178 9.416 17.222 1.00 53.84 101 LEU A CA 1
ATOM 786 C C . LEU A 1 101 ? 53.23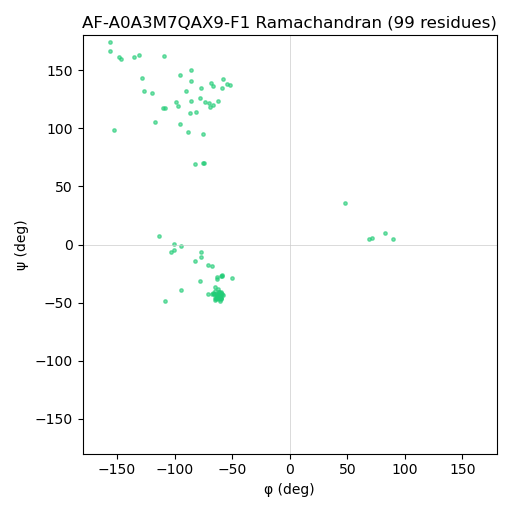3 10.426 17.683 1.00 53.84 101 LEU A C 1
ATOM 788 O O . LEU A 1 101 ? 54.377 9.981 17.910 1.00 53.84 101 LEU A O 1
#

pLDDT: mean 74.24, std 17.89, range [27.67, 94.81]

Secondary structure (DSSP, 8-state):
---EEEE----GGGTTT---EEEE-TT-EEE-SS-SBGGGTB-TT-EEE-------TT--GGGHHHHHHHHHHHHHHHHHHHHHHHHHHHHHHHHHHHTT-

Foldseek 3Di:
DDWDWDDDPDDPVVPPPDRPTDTDDAQDKDFACAADDVVVPSGGRDIDGHHDDDDDPPDDVVCPVVVVVVVVVVVVVVVVVVVVVVVVVVVVVVVVVVVVD

Organism: Brachionus plicatilis (NCBI:txid10195)

Sequence (101 aa):
MPIINFLAHNSSDQFAGLSNSVYCSINSKIHLTSNIWTSTGLVNSAGGTIKDKIVSEDYKPEFQALQKLCNLLHSFIKDFLMVCILQKIAETIFAQLEKKL

Solvent-accessible surface area (backbone atoms only — not comparable to full-atom values): 6358 Å² total; per-residue (Å²): 132,87,82,47,78,45,75,67,93,64,70,70,83,82,47,83,85,56,83,72,65,47,78,64,50,74,68,37,76,49,61,36,88,52,70,80,39,67,95,81,60,43,28,53,65,38,71,49,62,37,80,72,87,89,74,64,91,83,67,54,76,84,47,52,64,55,51,52,50,52,53,50,52,52,50,52,52,52,54,53,50,49,52,55,50,53,51,53,51,51,54,52,51,52,60,53,52,65,75,73,110